Protein AF-A0A934R6P2-F1 (afdb_monomer_lite)

pLDDT: mean 78.93, std 16.45, range [39.47, 94.0]

Structure (mmCIF, N/CA/C/O backbone):
data_AF-A0A934R6P2-F1
#
_entry.id   AF-A0A934R6P2-F1
#
loop_
_atom_site.group_PDB
_atom_site.id
_atom_site.type_symbol
_atom_site.label_atom_id
_atom_site.label_alt_id
_atom_site.label_comp_id
_atom_site.label_asym_id
_atom_site.label_entity_id
_atom_site.label_seq_id
_atom_site.pdbx_PDB_ins_code
_atom_site.Cart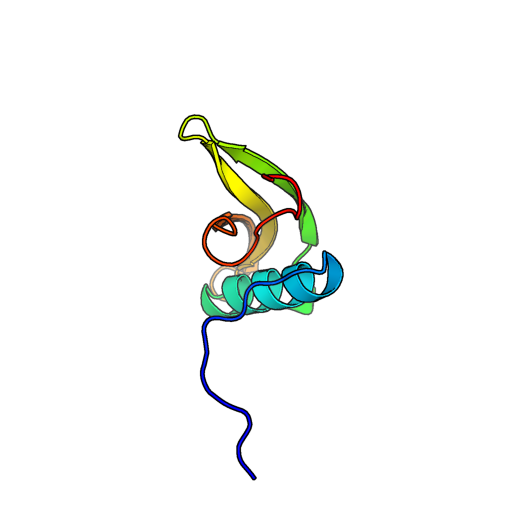n_x
_atom_site.Cartn_y
_atom_site.Cartn_z
_atom_site.occupancy
_atom_site.B_iso_or_equiv
_atom_site.auth_seq_id
_atom_site.auth_comp_id
_atom_site.auth_asym_id
_atom_site.auth_atom_id
_atom_site.pdbx_PDB_model_num
ATOM 1 N N . MET A 1 1 ? -23.403 0.309 -19.715 1.00 44.38 1 MET A N 1
ATOM 2 C CA . MET A 1 1 ? -22.863 -0.249 -18.458 1.00 44.38 1 MET A CA 1
ATOM 3 C C . MET A 1 1 ? -21.932 -1.394 -18.817 1.00 44.38 1 MET A C 1
ATOM 5 O O . MET A 1 1 ? -22.414 -2.485 -19.065 1.00 44.38 1 MET A O 1
ATOM 9 N N . ALA A 1 2 ? -20.638 -1.116 -18.961 1.00 41.06 2 ALA A N 1
ATOM 10 C CA . ALA A 1 2 ? -19.576 -2.118 -19.069 1.00 41.06 2 ALA A CA 1
ATOM 11 C C . ALA A 1 2 ? -18.241 -1.364 -18.995 1.00 41.06 2 ALA A C 1
ATOM 13 O O . ALA A 1 2 ? -17.767 -0.860 -20.009 1.00 41.06 2 ALA A O 1
ATOM 14 N N . ALA A 1 3 ? -17.680 -1.211 -17.795 1.00 42.88 3 ALA A N 1
ATOM 15 C CA . ALA A 1 3 ? -16.265 -0.882 -17.661 1.00 42.88 3 ALA A CA 1
ATOM 16 C C . ALA A 1 3 ? -15.525 -2.219 -17.583 1.00 42.88 3 ALA A C 1
ATOM 18 O O . ALA A 1 3 ? -15.762 -3.028 -16.687 1.00 42.88 3 ALA A O 1
ATOM 19 N N . CYS A 1 4 ? -14.758 -2.486 -18.631 1.00 43.59 4 CYS A N 1
ATOM 20 C CA . CYS A 1 4 ? -14.087 -3.741 -18.909 1.00 43.59 4 CYS A CA 1
ATOM 21 C C . CYS A 1 4 ? -13.067 -4.090 -17.815 1.00 43.59 4 CYS A C 1
ATOM 23 O O . CYS A 1 4 ? -12.191 -3.296 -17.491 1.00 43.59 4 CYS A O 1
ATOM 25 N N . THR A 1 5 ? -13.169 -5.308 -17.292 1.00 54.56 5 THR A N 1
ATOM 26 C CA . THR A 1 5 ? -12.189 -5.973 -16.433 1.00 54.56 5 THR A CA 1
ATOM 27 C C . THR A 1 5 ? -10.908 -6.245 -17.224 1.00 54.56 5 THR A C 1
ATOM 29 O O . THR A 1 5 ? -10.868 -7.186 -18.015 1.00 54.56 5 THR A O 1
ATOM 32 N N . THR A 1 6 ? -9.848 -5.455 -17.034 1.00 46.69 6 THR A N 1
ATOM 33 C CA . THR A 1 6 ? -8.555 -5.723 -17.690 1.00 46.69 6 THR A CA 1
ATOM 34 C C . THR A 1 6 ? -7.415 -5.068 -16.920 1.00 46.69 6 THR A C 1
ATOM 36 O O . THR A 1 6 ? -7.238 -3.870 -17.056 1.00 46.69 6 THR A O 1
ATOM 39 N N . LYS A 1 7 ? -6.657 -5.867 -16.144 1.00 51.78 7 LYS A N 1
ATOM 40 C CA . LYS A 1 7 ? -5.313 -5.577 -15.589 1.00 51.78 7 LYS A CA 1
ATOM 41 C C . LYS A 1 7 ? -4.933 -4.088 -15.646 1.00 51.78 7 LYS A C 1
ATOM 43 O O . LYS A 1 7 ? -4.240 -3.684 -16.582 1.00 51.78 7 LYS A O 1
ATOM 48 N N . ASP A 1 8 ? -5.399 -3.315 -14.668 1.00 54.06 8 ASP A N 1
ATOM 49 C CA . ASP A 1 8 ? -5.090 -1.894 -14.506 1.00 54.06 8 ASP A CA 1
ATOM 50 C C . ASP A 1 8 ? -3.579 -1.703 -14.368 1.00 54.06 8 ASP A C 1
ATOM 52 O O . ASP A 1 8 ? -2.988 -1.830 -13.296 1.00 54.06 8 ASP A O 1
ATOM 56 N N . LYS A 1 9 ? -2.930 -1.465 -15.507 1.00 58.78 9 LYS A N 1
ATOM 57 C CA . LYS A 1 9 ? -1.605 -0.868 -15.540 1.00 58.78 9 LYS A CA 1
ATOM 58 C C . LYS A 1 9 ? -1.808 0.568 -15.097 1.00 58.78 9 LYS A C 1
ATOM 60 O O . LYS A 1 9 ? -2.474 1.332 -15.788 1.00 58.78 9 LYS A O 1
ATOM 65 N N . ILE A 1 10 ? -1.269 0.908 -13.947 1.00 64.75 10 ILE A N 1
ATOM 66 C CA . ILE A 1 10 ? -1.297 2.240 -13.387 1.00 64.75 10 ILE A CA 1
ATOM 67 C C . ILE A 1 10 ? -0.164 3.026 -14.043 1.00 64.75 10 ILE A C 1
ATOM 69 O O . ILE A 1 10 ? 1.019 2.734 -13.858 1.00 64.75 10 ILE A O 1
ATOM 73 N N . TRP A 1 11 ? -0.545 3.996 -14.871 1.00 59.38 11 TRP A N 1
ATOM 74 C CA . TRP A 1 11 ? 0.388 4.838 -15.631 1.00 59.38 11 TRP A CA 1
ATOM 75 C C . TRP A 1 11 ? 0.690 6.165 -14.933 1.00 59.38 11 TRP A C 1
ATOM 77 O O . TRP A 1 11 ? 1.548 6.916 -15.392 1.00 59.38 11 TRP A O 1
ATOM 87 N N . ASN A 1 12 ? -0.027 6.478 -13.851 1.00 70.06 12 ASN A N 1
ATOM 88 C CA . ASN A 1 12 ? 0.038 7.768 -13.183 1.00 70.06 12 ASN A CA 1
ATOM 89 C C . ASN A 1 12 ? 0.325 7.587 -11.692 1.00 70.06 12 ASN A C 1
ATOM 91 O O . ASN A 1 12 ? -0.316 6.766 -11.040 1.00 70.06 12 ASN A O 1
ATOM 95 N N . ALA A 1 13 ? 1.263 8.370 -11.154 1.00 71.44 13 ALA A N 1
ATOM 96 C CA . ALA A 1 13 ? 1.660 8.270 -9.750 1.00 71.44 13 ALA A CA 1
ATOM 97 C C . ALA A 1 13 ? 0.459 8.485 -8.816 1.00 71.44 13 ALA A C 1
ATOM 99 O O . ALA A 1 13 ? 0.276 7.712 -7.886 1.00 71.44 13 ALA A O 1
ATOM 100 N N . SER A 1 14 ? -0.423 9.437 -9.137 1.00 76.44 14 SER A N 1
ATOM 101 C CA . SER A 1 14 ? -1.608 9.727 -8.320 1.00 76.44 14 SER A CA 1
ATOM 102 C C . SER A 1 14 ? -2.645 8.606 -8.296 1.00 76.44 14 SER A C 1
ATOM 104 O O . SER A 1 14 ? -3.299 8.403 -7.280 1.00 76.44 14 SER A O 1
ATOM 106 N N . ASP A 1 15 ? -2.796 7.858 -9.389 1.00 80.50 15 ASP A N 1
ATOM 107 C CA . ASP A 1 15 ? -3.687 6.691 -9.424 1.00 80.50 15 ASP A CA 1
ATOM 108 C C . ASP A 1 15 ? -3.093 5.537 -8.601 1.00 80.50 15 ASP A C 1
ATOM 110 O O . ASP A 1 15 ? -3.794 4.831 -7.873 1.00 80.50 15 ASP A O 1
ATOM 114 N N . LEU A 1 16 ? -1.763 5.433 -8.602 1.00 82.44 16 LEU A N 1
ATOM 115 C CA . LEU A 1 16 ? -1.066 4.441 -7.804 1.00 82.44 16 LEU A CA 1
ATOM 116 C C . LEU A 1 16 ? -1.140 4.742 -6.312 1.00 82.44 16 LEU A C 1
ATOM 118 O O . LEU A 1 16 ? -1.326 3.821 -5.527 1.00 82.44 16 LEU A O 1
ATOM 122 N N . GLU A 1 17 ? -1.057 6.011 -5.919 1.00 85.94 17 GLU A N 1
ATOM 123 C CA . GLU A 1 17 ? -1.271 6.425 -4.531 1.00 85.94 17 GLU A CA 1
ATOM 124 C C . GLU A 1 17 ? -2.642 5.970 -4.014 1.00 85.94 17 GLU A C 1
ATOM 126 O O . GLU A 1 17 ? -2.750 5.461 -2.897 1.00 85.94 17 GLU A O 1
ATOM 131 N N . VAL A 1 18 ? -3.691 6.119 -4.831 1.00 86.69 18 VAL A N 1
ATOM 132 C CA . VAL A 1 18 ? -5.050 5.677 -4.482 1.00 86.69 18 VAL A CA 1
ATOM 133 C C . VAL A 1 18 ? -5.098 4.158 -4.333 1.00 86.69 18 VAL A C 1
ATOM 135 O O . VAL A 1 18 ? -5.606 3.657 -3.331 1.00 86.69 18 VAL A O 1
ATOM 138 N N . TRP A 1 19 ? -4.512 3.421 -5.277 1.00 87.38 19 TRP A N 1
ATOM 139 C CA . TRP A 1 19 ? -4.468 1.961 -5.215 1.00 87.38 19 TRP A CA 1
ATOM 140 C C . TRP A 1 19 ? -3.672 1.436 -4.008 1.00 87.38 19 TRP A C 1
ATOM 142 O O . TRP A 1 19 ? -4.108 0.510 -3.326 1.00 87.38 19 TRP A O 1
ATOM 152 N N . VAL A 1 20 ? -2.522 2.042 -3.696 1.00 88.75 20 VAL A N 1
ATOM 153 C CA . VAL A 1 20 ? -1.690 1.669 -2.539 1.00 88.75 20 VAL A CA 1
ATOM 154 C C . VAL A 1 20 ? -2.433 1.929 -1.229 1.00 88.75 20 VAL A C 1
ATOM 156 O O . VAL A 1 20 ? -2.386 1.090 -0.327 1.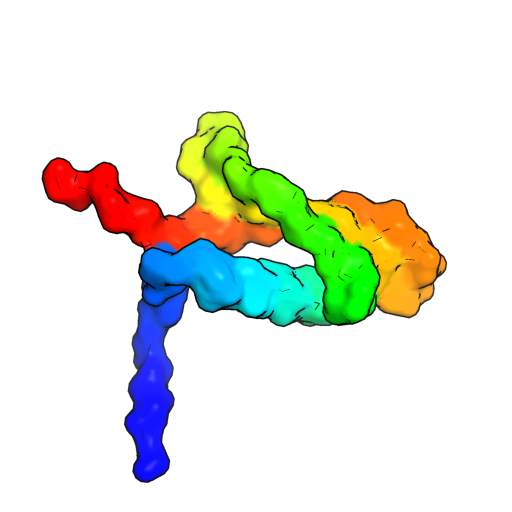00 88.75 20 VAL A O 1
ATOM 159 N N . LYS A 1 21 ? -3.163 3.047 -1.129 1.00 90.06 21 LYS A N 1
ATOM 160 C CA . LYS A 1 21 ? -4.025 3.334 0.025 1.00 90.06 21 LYS A CA 1
ATOM 161 C C . LYS A 1 21 ? -5.121 2.286 0.183 1.00 90.06 21 LYS A C 1
ATOM 163 O O . LYS A 1 21 ? -5.266 1.758 1.280 1.00 90.06 21 LYS A O 1
ATOM 168 N N . ASP A 1 22 ? -5.822 1.929 -0.891 1.00 90.56 22 ASP A N 1
ATOM 169 C CA . ASP A 1 22 ? -6.855 0.883 -0.865 1.00 90.56 22 ASP A CA 1
ATOM 170 C C . ASP A 1 22 ? -6.289 -0.467 -0.391 1.00 90.56 22 ASP A C 1
ATOM 172 O O . ASP A 1 22 ? -6.855 -1.112 0.491 1.00 90.56 22 ASP A O 1
ATOM 176 N N . GLN A 1 23 ? -5.102 -0.852 -0.874 1.00 90.25 23 GLN A N 1
ATOM 177 C CA . GLN A 1 23 ? -4.422 -2.069 -0.420 1.00 90.25 23 GLN A CA 1
ATOM 178 C C . GLN A 1 23 ? -4.039 -2.029 1.063 1.00 90.25 23 GLN A C 1
ATOM 180 O O . GLN A 1 23 ? -4.167 -3.036 1.763 1.00 90.25 23 GLN A O 1
ATOM 185 N N . ALA A 1 24 ? -3.565 -0.890 1.566 1.00 89.81 24 ALA A N 1
ATOM 186 C CA . ALA A 1 24 ? -3.275 -0.732 2.986 1.00 89.81 24 ALA A CA 1
ATOM 187 C C . ALA A 1 24 ? -4.567 -0.765 3.826 1.00 89.81 24 ALA A C 1
ATOM 189 O O . ALA A 1 24 ? -4.609 -1.437 4.856 1.00 89.81 24 ALA A O 1
ATOM 190 N N . VAL A 1 25 ? -5.666 -0.163 3.366 1.00 90.81 25 VAL A N 1
ATOM 191 C CA . VAL A 1 25 ? -6.975 -0.296 4.029 1.00 90.81 25 VAL A CA 1
ATOM 192 C C . VAL A 1 25 ? -7.448 -1.750 4.048 1.00 90.81 25 VAL A C 1
ATOM 194 O O . VAL A 1 25 ? -7.882 -2.238 5.092 1.00 90.81 25 VAL A O 1
ATOM 197 N N . ALA A 1 26 ? -7.289 -2.481 2.943 1.00 89.88 26 ALA A N 1
ATOM 198 C CA . ALA A 1 26 ? -7.614 -3.904 2.856 1.00 89.88 26 ALA A CA 1
ATOM 199 C C . ALA A 1 26 ? -6.760 -4.774 3.801 1.00 89.88 26 ALA A C 1
ATOM 201 O O . ALA A 1 26 ? -7.233 -5.805 4.280 1.00 89.88 26 ALA A O 1
ATOM 202 N N . GLN A 1 27 ? -5.532 -4.348 4.120 1.00 87.56 27 GLN A N 1
ATOM 203 C CA . GLN A 1 27 ? -4.689 -4.966 5.153 1.00 87.56 27 GLN A CA 1
ATOM 204 C C . GLN A 1 27 ? -5.093 -4.595 6.586 1.00 87.56 27 GLN A C 1
ATOM 206 O O . GLN A 1 27 ? -4.566 -5.163 7.541 1.00 87.56 27 GLN A O 1
ATOM 211 N N . GLY A 1 28 ? -6.048 -3.680 6.749 1.00 90.69 28 GLY A N 1
ATOM 212 C CA . GLY A 1 28 ? -6.564 -3.262 8.043 1.00 90.69 28 GLY A CA 1
ATOM 213 C C . GLY A 1 28 ? -5.938 -1.977 8.568 1.00 90.69 28 GLY A C 1
ATOM 214 O O . GLY A 1 28 ? -5.991 -1.751 9.772 1.00 90.69 28 GLY A O 1
ATOM 215 N N . TYR A 1 29 ? -5.359 -1.127 7.719 1.00 92.19 29 TYR A N 1
ATOM 216 C CA . TYR A 1 29 ? -4.927 0.218 8.107 1.00 92.19 29 TYR A CA 1
ATOM 217 C C . TYR A 1 29 ? -6.067 1.235 7.951 1.00 92.19 29 TYR A C 1
ATOM 219 O O . TYR A 1 29 ? -6.989 1.059 7.159 1.00 92.19 29 TYR A O 1
ATOM 2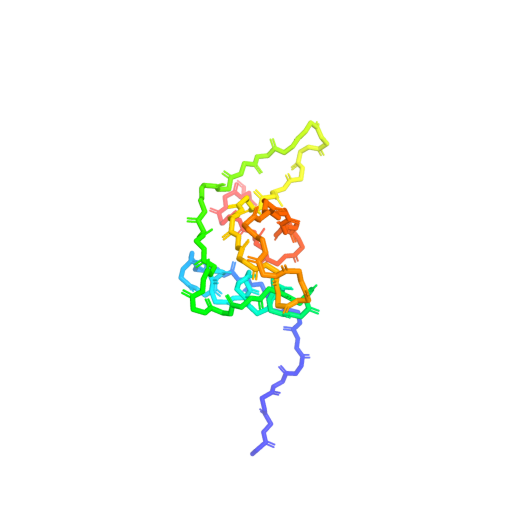27 N N . ARG A 1 30 ? -6.033 2.322 8.725 1.00 91.62 30 ARG A N 1
ATOM 228 C CA . ARG A 1 30 ? -7.017 3.410 8.605 1.00 91.62 30 ARG A CA 1
ATOM 229 C C . ARG A 1 30 ? -6.653 4.339 7.457 1.00 91.62 30 ARG A C 1
ATOM 231 O O . ARG A 1 30 ? -5.594 4.953 7.519 1.00 91.62 30 ARG A O 1
ATOM 238 N N . GLU A 1 31 ? -7.554 4.503 6.490 1.00 89.25 31 GLU A N 1
ATOM 239 C CA . GLU A 1 31 ? -7.338 5.319 5.283 1.00 89.25 31 GLU A CA 1
ATOM 240 C C . GLU A 1 31 ? -6.776 6.714 5.590 1.00 89.25 31 GLU A C 1
ATOM 242 O O . GLU A 1 31 ? -5.741 7.114 5.066 1.00 89.25 31 GLU A O 1
ATOM 247 N N . GLU A 1 32 ? -7.420 7.419 6.520 1.00 89.44 32 GLU A N 1
ATOM 248 C CA . GLU A 1 32 ? -7.058 8.774 6.954 1.00 89.44 32 GLU A CA 1
ATOM 249 C C . GLU A 1 32 ? -5.69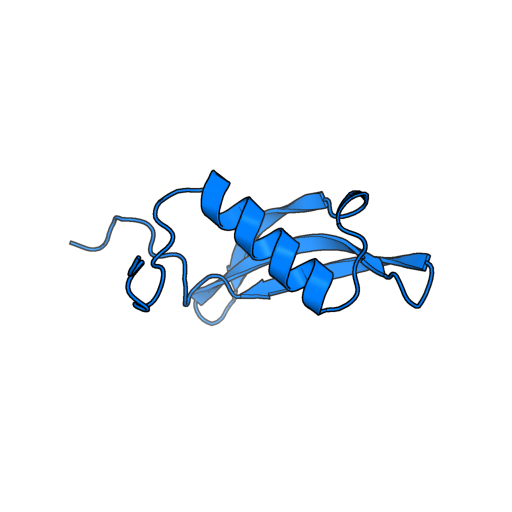1 8.871 7.650 1.00 89.44 32 GLU A C 1
ATOM 251 O O . GLU A 1 32 ? -5.126 9.954 7.771 1.00 89.44 32 GLU A O 1
ATOM 256 N N . SER A 1 33 ? -5.167 7.746 8.139 1.00 91.06 33 SER A N 1
ATOM 257 C CA . SER A 1 33 ? -3.876 7.666 8.825 1.00 91.06 33 SER A CA 1
ATOM 258 C C . SER A 1 33 ? -2.757 7.148 7.923 1.00 91.06 33 SER A C 1
ATOM 260 O O . SER A 1 33 ? -1.620 7.069 8.385 1.00 91.06 33 SER A O 1
ATOM 262 N N . ILE A 1 34 ? -3.062 6.761 6.679 1.00 91.56 34 ILE A N 1
ATOM 263 C CA . ILE A 1 34 ? -2.065 6.269 5.731 1.00 91.56 34 ILE A CA 1
ATOM 264 C C . ILE A 1 34 ? -1.248 7.446 5.201 1.00 91.56 34 ILE A C 1
ATOM 266 O O . ILE A 1 34 ? -1.755 8.331 4.509 1.00 91.56 34 ILE A O 1
ATOM 270 N N . GLN A 1 35 ? 0.047 7.405 5.480 1.00 91.06 35 GLN A N 1
ATOM 271 C CA . GLN A 1 35 ? 1.054 8.261 4.885 1.00 91.06 35 GLN A CA 1
ATOM 272 C C . GLN A 1 35 ? 1.856 7.431 3.890 1.00 91.06 35 GLN A C 1
ATOM 274 O O . GLN A 1 35 ? 2.475 6.433 4.247 1.00 91.06 35 GLN A O 1
ATOM 279 N N . LEU A 1 36 ? 1.804 7.833 2.626 1.00 89.38 36 LEU A N 1
ATOM 280 C CA . LEU A 1 36 ? 2.622 7.237 1.581 1.00 89.38 36 LEU A CA 1
ATOM 281 C C . LEU A 1 36 ? 3.993 7.907 1.600 1.00 89.38 36 LEU A C 1
ATOM 283 O O . LEU A 1 36 ? 4.067 9.136 1.609 1.00 89.38 36 LEU A O 1
ATOM 287 N N . GLU A 1 37 ? 5.053 7.108 1.606 1.00 88.19 37 GLU A N 1
ATOM 288 C CA . GLU A 1 37 ? 6.426 7.589 1.460 1.00 88.19 37 GLU A CA 1
ATOM 289 C C . GLU A 1 37 ? 6.900 7.387 0.012 1.00 88.19 37 GLU A C 1
ATOM 291 O O . GLU A 1 37 ? 6.089 7.274 -0.911 1.00 88.19 37 GLU A O 1
ATOM 296 N N . GLU A 1 38 ? 8.212 7.366 -0.211 1.00 83.94 38 GLU A N 1
ATOM 297 C CA . GLU A 1 38 ? 8.786 7.057 -1.516 1.00 83.94 38 GLU A CA 1
ATOM 298 C C . GLU A 1 38 ? 8.721 5.556 -1.833 1.00 83.94 38 GLU A C 1
ATOM 300 O O . GLU A 1 38 ? 8.803 4.678 -0.969 1.00 83.94 38 GLU A O 1
ATOM 305 N N . TRP A 1 39 ? 8.576 5.258 -3.121 1.00 86.75 39 TRP A N 1
ATOM 306 C CA . TRP A 1 39 ? 8.718 3.907 -3.642 1.00 86.75 39 TRP A CA 1
ATOM 307 C C . TRP A 1 39 ? 10.187 3.628 -3.963 1.00 86.75 39 TRP A C 1
ATOM 309 O O . TRP A 1 39 ? 10.925 4.504 -4.411 1.00 86.75 39 TRP A O 1
ATOM 319 N N . TYR A 1 40 ? 10.612 2.387 -3.760 1.00 84.56 40 TYR A N 1
ATOM 320 C CA . TYR A 1 40 ? 11.975 1.939 -4.017 1.00 84.56 40 TYR A CA 1
ATOM 321 C C . TYR A 1 40 ? 11.970 0.584 -4.731 1.00 84.56 40 TYR A C 1
ATOM 323 O O . TYR A 1 40 ? 10.963 -0.129 -4.757 1.00 84.56 40 TYR A O 1
ATOM 331 N N . ARG A 1 41 ? 13.097 0.234 -5.358 1.00 86.12 41 ARG A N 1
ATOM 332 C CA . ARG A 1 41 ? 13.329 -1.132 -5.841 1.00 86.12 41 ARG A CA 1
ATOM 333 C C . ARG A 1 41 ? 14.013 -1.931 -4.751 1.00 86.12 41 ARG A C 1
ATOM 335 O O . ARG A 1 41 ? 15.064 -1.520 -4.266 1.00 86.12 41 ARG A O 1
ATOM 342 N N . ASP A 1 42 ? 13.410 -3.054 -4.399 1.00 86.62 42 ASP A N 1
ATOM 343 C CA . ASP A 1 42 ? 14.008 -4.018 -3.482 1.00 86.62 42 ASP A CA 1
ATOM 344 C C . ASP A 1 42 ? 15.166 -4.787 -4.158 1.00 86.62 42 ASP A C 1
ATOM 346 O O . ASP A 1 42 ? 15.400 -4.622 -5.361 1.00 86.62 42 ASP A O 1
ATOM 350 N N . GLU A 1 43 ? 15.892 -5.631 -3.417 1.00 83.06 43 GLU A N 1
ATOM 351 C CA . GLU A 1 43 ? 17.073 -6.355 -3.925 1.00 83.06 43 GLU A CA 1
ATOM 352 C C . GLU A 1 43 ? 16.727 -7.301 -5.089 1.00 83.06 43 GLU A C 1
ATOM 354 O O . GLU A 1 43 ? 17.524 -7.488 -6.008 1.00 83.06 43 GLU A O 1
ATOM 359 N N . ASP A 1 44 ? 15.494 -7.814 -5.111 1.00 83.75 44 ASP A N 1
ATOM 360 C CA . ASP A 1 44 ? 14.924 -8.608 -6.207 1.00 83.75 44 ASP A CA 1
ATOM 361 C C . ASP A 1 44 ? 14.522 -7.770 -7.444 1.00 83.75 44 ASP A C 1
ATOM 363 O O . ASP A 1 44 ? 13.950 -8.288 -8.405 1.00 83.75 44 ASP A O 1
ATOM 367 N N . GLY A 1 45 ? 14.762 -6.455 -7.431 1.00 81.88 45 GLY A N 1
ATOM 368 C CA . GLY A 1 45 ? 14.381 -5.527 -8.500 1.00 81.88 45 GLY A CA 1
ATOM 369 C C . GLY A 1 45 ? 12.888 -5.184 -8.538 1.00 81.88 45 GLY A C 1
ATOM 370 O O . GLY A 1 45 ? 12.442 -4.501 -9.462 1.00 81.88 45 GLY A O 1
ATOM 371 N N . GLN A 1 46 ? 12.116 -5.628 -7.542 1.00 85.31 46 GLN A N 1
ATOM 372 C CA . GLN A 1 46 ? 10.676 -5.389 -7.454 1.00 85.31 46 GLN A CA 1
ATOM 373 C C . GLN A 1 46 ? 10.393 -3.966 -6.976 1.00 85.31 46 GLN A C 1
ATOM 375 O O . GLN A 1 46 ? 10.956 -3.523 -5.978 1.00 85.31 46 GLN A O 1
ATOM 380 N N . LEU A 1 47 ? 9.481 -3.266 -7.652 1.00 86.31 47 LEU A N 1
ATOM 381 C CA . LEU A 1 47 ? 8.985 -1.974 -7.181 1.00 86.31 47 LEU A CA 1
ATOM 382 C C . LEU A 1 47 ? 8.069 -2.160 -5.968 1.00 86.31 47 LEU A C 1
ATOM 384 O O . LEU A 1 47 ? 7.025 -2.824 -6.041 1.00 86.31 47 LEU A O 1
ATOM 388 N N . VAL A 1 48 ? 8.461 -1.540 -4.862 1.00 87.69 48 VAL A N 1
ATOM 389 C CA . VAL A 1 48 ? 7.762 -1.563 -3.580 1.00 87.69 48 VAL A CA 1
ATOM 390 C C . VAL A 1 48 ? 7.483 -0.130 -3.154 1.00 87.69 48 VAL A C 1
ATOM 392 O O . VAL A 1 48 ? 8.371 0.716 -3.158 1.00 87.69 48 VAL A O 1
ATOM 395 N N . TRP A 1 49 ? 6.238 0.141 -2.783 1.00 89.88 49 TRP A N 1
ATOM 396 C CA . TRP A 1 49 ? 5.838 1.398 -2.175 1.00 89.88 49 TRP A CA 1
ATOM 397 C C . TRP A 1 49 ? 5.861 1.239 -0.655 1.00 89.88 49 TRP A C 1
ATOM 399 O O . TRP A 1 49 ? 5.126 0.407 -0.115 1.00 89.88 49 TRP A O 1
ATOM 409 N N . HIS A 1 50 ? 6.704 2.024 0.022 1.00 90.88 50 HIS A N 1
ATOM 410 C CA . HIS A 1 50 ? 6.717 2.102 1.481 1.00 90.88 50 HIS A CA 1
ATOM 411 C C . HIS A 1 50 ? 5.716 3.140 1.979 1.00 90.88 50 HIS A C 1
ATOM 413 O O . HIS A 1 50 ? 5.635 4.251 1.456 1.00 90.88 50 HIS A O 1
ATOM 419 N N . GLY A 1 51 ? 4.958 2.800 3.005 1.00 91.50 51 GLY A N 1
ATOM 420 C CA . GLY A 1 51 ? 4.147 3.776 3.705 1.00 91.50 51 GLY A CA 1
ATOM 421 C C . GLY A 1 51 ? 4.049 3.447 5.176 1.00 91.50 51 GLY A C 1
ATOM 422 O O . GLY A 1 51 ? 4.421 2.371 5.635 1.00 91.50 51 GLY A O 1
ATOM 423 N N . GLU A 1 52 ? 3.500 4.381 5.923 1.00 93.88 52 GLU A N 1
ATOM 424 C CA . GLU A 1 52 ? 3.189 4.196 7.325 1.00 93.88 52 GLU A CA 1
ATOM 425 C C . GLU A 1 52 ? 1.697 4.392 7.522 1.00 93.88 52 GLU A C 1
ATOM 427 O O . GLU A 1 52 ? 1.073 5.257 6.912 1.00 93.88 52 GLU A O 1
ATOM 432 N N . GLY A 1 53 ? 1.097 3.601 8.398 1.00 94.00 53 GLY A N 1
ATOM 433 C CA . GLY A 1 53 ? -0.315 3.744 8.703 1.00 94.00 53 GLY A CA 1
ATOM 434 C C . GLY A 1 53 ? -0.611 3.348 10.131 1.00 94.00 53 GLY A C 1
ATOM 435 O O . GLY A 1 53 ? 0.180 2.681 10.793 1.00 94.00 53 GLY A O 1
ATOM 436 N N . VAL A 1 54 ? -1.783 3.741 10.612 1.00 94.00 54 VAL A N 1
ATOM 437 C CA . VAL A 1 54 ? -2.298 3.242 11.887 1.00 94.00 54 VAL A CA 1
ATOM 438 C C . VAL A 1 54 ? -3.125 1.993 11.621 1.00 94.00 54 VAL A C 1
ATOM 440 O O . VAL A 1 54 ? -4.133 2.057 10.916 1.00 94.00 54 VAL A O 1
ATOM 443 N N . GLU A 1 55 ? -2.718 0.864 12.198 1.00 92.12 55 GLU A N 1
ATOM 444 C CA . GLU A 1 55 ? -3.497 -0.373 12.155 1.00 92.12 55 GLU A CA 1
ATOM 445 C C . GLU A 1 55 ? -4.852 -0.147 12.835 1.00 92.12 55 GLU A C 1
ATOM 447 O O . GLU A 1 55 ? -4.923 0.259 13.995 1.00 92.12 55 GLU A O 1
ATOM 452 N N . ALA A 1 56 ? -5.950 -0.439 12.146 1.00 89.44 56 ALA A N 1
ATOM 453 C CA . ALA A 1 56 ? -7.297 -0.322 12.684 1.00 89.44 56 ALA A CA 1
ATOM 454 C C . ALA A 1 56 ? -7.520 -1.267 13.875 1.00 89.44 56 ALA A C 1
ATOM 456 O O . ALA A 1 56 ? -8.239 -0.900 14.804 1.00 89.44 56 ALA A O 1
ATOM 457 N N . SER A 1 57 ? -6.871 -2.438 13.872 1.00 89.12 57 SER A N 1
ATOM 458 C CA . SER A 1 57 ? -6.960 -3.438 14.943 1.00 89.12 57 SER A CA 1
ATOM 459 C C . SER A 1 57 ? -6.190 -3.044 16.205 1.00 89.12 57 SER A C 1
ATOM 461 O O . SER A 1 57 ? -6.713 -3.187 17.307 1.00 89.12 57 SER A O 1
ATOM 463 N N . SER A 1 58 ? -4.959 -2.545 16.057 1.00 89.19 58 SER A N 1
ATOM 464 C CA . SER A 1 58 ? -4.069 -2.237 17.191 1.00 89.19 58 SER A CA 1
ATOM 465 C C . SER A 1 58 ? -4.084 -0.763 17.603 1.00 89.19 58 SER A C 1
ATOM 467 O O . SER A 1 58 ? -3.667 -0.430 18.711 1.00 89.19 58 SER A O 1
ATOM 469 N N . GLY A 1 59 ? -4.506 0.139 16.715 1.00 91.06 59 GLY A N 1
ATOM 470 C CA . GLY A 1 59 ? -4.382 1.585 16.900 1.00 91.06 59 GLY A CA 1
ATOM 471 C C . GLY A 1 59 ? -2.932 2.082 16.935 1.00 91.06 59 GLY A C 1
ATOM 472 O O . GLY A 1 59 ? -2.686 3.203 17.373 1.00 91.06 59 GLY A O 1
ATOM 473 N N . LYS A 1 60 ? -1.964 1.259 16.513 1.00 92.38 60 LYS A N 1
ATOM 474 C CA . LYS A 1 60 ? -0.537 1.599 16.500 1.00 92.38 60 LYS A CA 1
ATOM 475 C C . LYS A 1 60 ? -0.096 1.988 15.099 1.00 92.38 60 LYS A C 1
ATOM 477 O O . LYS A 1 60 ? -0.564 1.403 14.125 1.00 92.38 60 LYS A O 1
ATOM 482 N N . LYS A 1 61 ? 0.801 2.975 15.024 1.00 91.56 61 LYS A N 1
ATOM 483 C CA . LYS A 1 61 ? 1.483 3.325 13.780 1.00 91.56 61 LYS A CA 1
ATOM 484 C C . LYS A 1 61 ? 2.489 2.220 13.467 1.00 91.56 61 LYS A C 1
ATOM 486 O O . LYS A 1 61 ? 3.371 1.959 14.286 1.00 91.56 61 LYS A O 1
ATOM 491 N N . SER A 1 62 ? 2.330 1.598 12.311 1.00 93.00 62 SER A N 1
ATOM 492 C CA . SER A 1 62 ? 3.185 0.528 11.815 1.00 93.00 62 SER A CA 1
ATOM 493 C C . SER A 1 62 ? 3.516 0.805 10.345 1.00 93.00 62 SER A C 1
ATOM 495 O O . SER A 1 62 ? 2.638 1.265 9.604 1.00 93.00 62 SER A O 1
ATOM 497 N N . PRO A 1 63 ? 4.757 0.545 9.905 1.00 91.56 63 PRO A N 1
ATOM 498 C CA . PRO A 1 63 ? 5.101 0.620 8.494 1.00 91.56 63 PRO A CA 1
ATOM 499 C C . PRO A 1 63 ? 4.396 -0.497 7.718 1.00 91.56 63 PRO A C 1
ATOM 501 O O . PRO A 1 63 ? 4.084 -1.558 8.268 1.00 91.56 63 PRO A O 1
ATOM 504 N N . PHE A 1 64 ? 4.155 -0.259 6.435 1.00 90.06 64 PHE A N 1
ATOM 505 C CA . PHE A 1 64 ? 3.648 -1.236 5.487 1.00 90.06 64 PHE A CA 1
ATOM 506 C C . PHE A 1 64 ? 4.380 -1.107 4.150 1.00 90.06 64 PHE A C 1
ATOM 508 O O . PHE A 1 64 ? 4.813 -0.029 3.744 1.00 90.06 64 PHE A O 1
ATOM 515 N N . SER A 1 65 ? 4.465 -2.225 3.434 1.00 90.38 65 SER A N 1
ATOM 516 C CA . SER A 1 65 ? 5.106 -2.288 2.123 1.00 90.38 65 SER A CA 1
ATOM 517 C C . SER A 1 65 ? 4.148 -2.916 1.121 1.00 90.38 65 SER A C 1
ATOM 519 O O . SER A 1 65 ? 3.764 -4.078 1.269 1.00 90.38 65 SER A O 1
ATOM 521 N N . ILE A 1 66 ? 3.766 -2.166 0.086 1.00 89.19 66 ILE A N 1
ATOM 522 C CA . ILE A 1 66 ? 2.914 -2.665 -0.998 1.00 89.19 66 ILE A CA 1
ATOM 523 C C . ILE A 1 66 ? 3.766 -2.903 -2.240 1.00 89.19 66 ILE A C 1
ATOM 525 O O . ILE A 1 66 ? 4.443 -2.004 -2.731 1.00 89.19 66 ILE A O 1
ATOM 529 N N . ARG A 1 67 ? 3.706 -4.112 -2.799 1.00 87.44 67 ARG A N 1
ATOM 530 C CA . ARG A 1 67 ? 4.357 -4.412 -4.081 1.00 87.44 67 ARG A CA 1
ATOM 531 C C . ARG A 1 67 ? 3.548 -3.798 -5.218 1.00 87.44 67 ARG A C 1
ATOM 533 O O . ARG A 1 67 ? 2.436 -4.245 -5.490 1.00 87.44 67 ARG A O 1
ATOM 540 N N . VAL A 1 68 ? 4.132 -2.817 -5.896 1.00 84.50 68 VAL A N 1
ATOM 541 C CA . VAL A 1 68 ? 3.502 -2.098 -7.013 1.00 84.50 68 VAL A CA 1
ATOM 542 C C . VAL A 1 68 ? 4.012 -2.562 -8.373 1.00 84.50 68 VAL A C 1
ATOM 544 O O . VAL A 1 68 ? 3.381 -2.265 -9.372 1.00 84.50 68 VAL A O 1
ATOM 547 N N . ASP A 1 69 ? 5.069 -3.374 -8.432 1.00 77.06 69 ASP A N 1
ATOM 548 C CA . ASP A 1 69 ? 5.649 -3.946 -9.663 1.00 77.06 69 ASP A CA 1
ATOM 549 C C . ASP A 1 69 ? 4.629 -4.546 -10.655 1.00 77.06 69 ASP A C 1
ATOM 551 O O . ASP A 1 69 ? 4.749 -4.399 -11.869 1.00 77.06 69 ASP A O 1
ATOM 555 N N . LYS A 1 70 ? 3.571 -5.191 -10.146 1.00 71.00 70 LYS A N 1
ATOM 556 C CA . LYS A 1 70 ? 2.544 -5.822 -10.994 1.00 71.00 70 LYS A CA 1
ATOM 557 C C . LYS A 1 70 ? 1.582 -4.837 -11.656 1.00 71.00 70 LYS A C 1
ATOM 559 O O . LYS A 1 70 ? 0.948 -5.202 -12.646 1.00 71.00 70 LYS A O 1
ATOM 564 N N . VAL A 1 71 ? 1.428 -3.650 -11.077 1.00 69.44 71 VAL A N 1
ATOM 565 C CA . VAL A 1 71 ? 0.457 -2.633 -11.499 1.00 69.44 71 VAL A CA 1
ATOM 566 C C . VAL A 1 71 ? 1.152 -1.396 -12.061 1.00 69.44 71 VAL A C 1
ATOM 568 O O . VAL A 1 71 ? 0.631 -0.784 -12.981 1.00 69.44 71 VAL A O 1
ATOM 571 N N . TRP A 1 72 ? 2.363 -1.075 -11.611 1.00 69.06 72 TRP A N 1
ATOM 572 C CA . TRP A 1 72 ? 3.169 0.040 -12.088 1.00 69.06 72 TRP A CA 1
ATOM 573 C C . TRP A 1 72 ? 4.214 -0.439 -13.089 1.00 69.06 72 TRP A C 1
ATOM 575 O O . TRP A 1 72 ? 5.178 -1.117 -12.745 1.00 69.06 72 TRP A O 1
ATOM 585 N N . THR A 1 73 ? 4.061 -0.022 -14.342 1.00 61.16 73 THR A N 1
ATOM 586 C CA . THR A 1 73 ? 5.148 -0.056 -15.322 1.00 61.16 73 THR A CA 1
ATOM 587 C C . THR A 1 73 ? 5.573 1.388 -15.590 1.00 61.16 73 THR A C 1
ATOM 589 O O . THR A 1 73 ? 4.809 2.104 -16.238 1.00 61.16 73 THR A O 1
ATOM 592 N N . PRO A 1 74 ? 6.726 1.877 -15.088 1.00 56.44 74 PRO A N 1
ATOM 593 C CA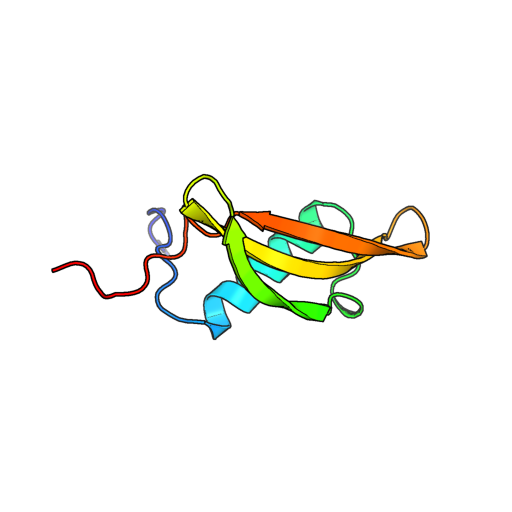 . PRO A 1 74 ? 7.213 3.182 -15.511 1.00 56.44 74 PRO A CA 1
ATOM 594 C C . PRO A 1 74 ? 7.482 3.093 -17.014 1.00 56.44 74 PRO A C 1
ATOM 596 O O . PRO A 1 74 ? 8.287 2.275 -17.457 1.00 56.44 74 PRO A O 1
ATOM 599 N N . SER A 1 75 ? 6.751 3.869 -17.812 1.00 47.69 75 SER A N 1
ATOM 600 C CA . SER A 1 75 ? 6.959 3.970 -19.256 1.00 47.69 75 SER A CA 1
ATOM 601 C C . SER A 1 75 ? 8.421 4.322 -19.534 1.00 47.69 75 SER A C 1
ATOM 603 O O . SER A 1 75 ? 8.837 5.457 -19.325 1.00 47.69 75 SER A O 1
ATOM 605 N N . GLY A 1 76 ? 9.209 3.331 -19.943 1.00 47.88 76 GLY A N 1
ATOM 606 C CA . GLY A 1 76 ? 10.656 3.468 -20.101 1.00 47.88 76 GLY A CA 1
ATOM 607 C C . GLY A 1 76 ? 11.361 2.127 -20.285 1.00 47.88 76 GLY A C 1
ATOM 608 O O . GLY A 1 76 ? 12.406 1.879 -19.693 1.00 47.88 76 GLY A O 1
ATOM 609 N N . SER A 1 77 ? 10.765 1.223 -21.054 1.00 39.47 77 SER A N 1
ATOM 610 C CA . SER A 1 77 ? 11.481 0.097 -21.657 1.00 39.47 77 SER A CA 1
ATOM 611 C C . SER A 1 77 ? 10.904 -0.093 -23.053 1.00 39.47 77 SER A C 1
ATOM 613 O O . SER A 1 77 ? 10.083 -0.978 -23.282 1.00 39.47 77 SER A O 1
ATOM 615 N N . ASP A 1 78 ? 11.251 0.853 -23.922 1.00 41.31 78 ASP A N 1
ATOM 616 C CA . ASP A 1 78 ? 11.460 0.588 -25.345 1.00 41.31 78 ASP A CA 1
ATOM 617 C C . ASP A 1 78 ? 12.977 0.507 -25.548 1.00 41.31 78 ASP A C 1
ATOM 619 O O . ASP A 1 78 ? 13.662 1.443 -25.064 1.00 41.31 78 ASP A O 1
#

Secondary structure (DSSP, 8-state):
---------B-SHHHHHHHHHHHHHHTTB-GGG-EEEEEEE-TTS-EEEEEEEEBTTT--EEEEEEE-TTTB--S---

Organism: NCBI:txid490093

Radius of gyration: 13.85 Å; chains: 1; bounding box: 40×18×42 Å

Sequence (78 aa):
MAACTTKDKIWNASDLEVWVKDQAVAQGYREESIQLEEWYRDEDGQLVWHGEGVEASSGKKSPFSIRVDKVWTPSG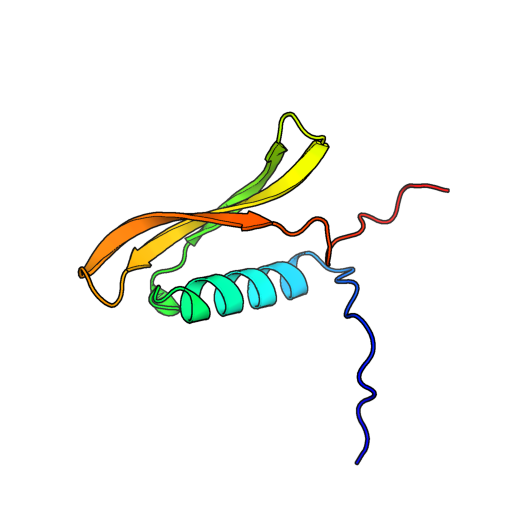SD

Foldseek 3Di:
DDDDDDQAQPADPVVVVVVVLVVVVVVQFDSVFKAWDDWDQDPVRFIKTKIWTQHNVPRDIDIDIDGCRSRYDHPDDD